Protein AF-A0A1X0QKX8-F1 (afdb_monomer_lite)

Foldseek 3Di:
DVVVVVVVVVVVVVVVVVVVVVVVVVVVVVVVVVVVVVVVVVVVVCVVCVVVCVVPPDPPVVCVFDPDDDDDDDPDDPDVPPPDDDDPPPPPDDDPDDDPPDPVDQDPPVCPLVPDDPVLNPDPLLVVLLVVCVVVQKDFLVNVCVVPVVDDSVVVVVSVVVCVSSVQWDDDRRMTGGDPD

Secondary structure (DSSP, 8-state):
-HHHHHHHHHHHHHHHHHHHHHHHHHHHHHHHHHHHHHHHHHHHHHHHHHHHHHHH---TT-TTS--------------TT-S---S---------------------GGGTTTSS-HHHHS-HHHHHHHHHHHHHSEEEHHHHHHHTTTS-HHHHHHHHHHHHHTTSEEEETTEEEE---

Structure (mmCIF, N/CA/C/O backbone):
data_AF-A0A1X0QKX8-F1
#
_entry.id   AF-A0A1X0QKX8-F1
#
loop_
_atom_site.group_PDB
_atom_site.id
_atom_site.type_symbol
_atom_site.label_atom_id
_atom_site.label_alt_id
_atom_site.label_comp_id
_atom_site.label_asym_id
_atom_site.label_entity_id
_atom_site.label_seq_id
_atom_site.pdbx_PDB_ins_code
_atom_site.Cartn_x
_atom_site.Cartn_y
_atom_site.Cartn_z
_atom_site.occupancy
_atom_site.B_iso_or_equiv
_atom_site.auth_seq_id
_atom_site.auth_comp_id
_atom_site.auth_asym_id
_atom_site.auth_atom_id
_atom_site.pdbx_PDB_model_num
ATOM 1 N N . MET A 1 1 ? 35.006 11.650 -62.316 1.00 59.34 1 MET A N 1
ATOM 2 C CA . MET A 1 1 ? 34.490 12.540 -61.254 1.00 59.34 1 MET A CA 1
ATOM 3 C C . MET A 1 1 ? 33.555 11.819 -60.286 1.00 59.34 1 MET A C 1
ATOM 5 O O . MET A 1 1 ? 33.749 12.023 -59.103 1.00 59.34 1 MET A O 1
ATOM 9 N N . GLY A 1 2 ? 32.655 10.926 -60.727 1.00 69.75 2 GLY A N 1
ATOM 10 C CA . GLY A 1 2 ? 31.668 10.281 -59.833 1.00 69.75 2 GLY A CA 1
ATOM 11 C C . GLY A 1 2 ? 32.210 9.475 -58.640 1.00 69.75 2 GLY A C 1
ATOM 12 O O . GLY A 1 2 ? 31.607 9.498 -57.581 1.00 69.75 2 GLY A O 1
ATOM 13 N N . PHE A 1 3 ? 33.393 8.854 -58.742 1.00 77.00 3 PHE A N 1
ATOM 14 C CA . PHE A 1 3 ? 33.954 8.069 -57.628 1.00 77.00 3 PHE A CA 1
ATOM 15 C C . PHE A 1 3 ? 34.193 8.897 -56.353 1.00 77.00 3 PHE A C 1
ATOM 17 O O . PHE A 1 3 ? 34.054 8.375 -55.254 1.00 77.00 3 PHE A O 1
ATOM 24 N N . LEU A 1 4 ? 34.546 10.184 -56.497 1.00 76.44 4 LEU A N 1
ATOM 25 C CA . LEU A 1 4 ? 34.789 11.058 -55.346 1.00 76.44 4 LEU A CA 1
ATOM 26 C C . LEU A 1 4 ? 33.474 11.426 -54.635 1.00 76.44 4 LEU A C 1
ATOM 28 O O . LEU A 1 4 ? 33.409 11.365 -53.409 1.00 76.44 4 LEU A O 1
ATOM 32 N N . GLU A 1 5 ? 32.425 11.734 -55.404 1.00 82.44 5 GLU A N 1
ATOM 33 C CA . GLU A 1 5 ? 31.073 11.991 -54.881 1.00 82.44 5 GLU A CA 1
ATOM 34 C C . GLU A 1 5 ? 30.500 10.757 -54.175 1.00 82.44 5 GLU A C 1
ATOM 36 O O . GLU A 1 5 ? 29.951 10.878 -53.080 1.00 82.44 5 GLU A O 1
ATOM 41 N N . ASP A 1 6 ? 30.693 9.563 -54.741 1.00 87.00 6 ASP A N 1
ATOM 42 C CA . ASP A 1 6 ? 30.227 8.310 -54.136 1.00 87.00 6 ASP A CA 1
ATOM 43 C C . ASP A 1 6 ? 30.929 8.028 -52.793 1.00 87.00 6 ASP A C 1
ATOM 45 O O . ASP A 1 6 ? 30.297 7.585 -51.824 1.00 87.00 6 ASP A O 1
ATOM 49 N N . THR A 1 7 ? 32.232 8.325 -52.690 1.00 88.31 7 THR A N 1
ATOM 50 C CA . THR A 1 7 ? 32.964 8.210 -51.418 1.00 88.31 7 THR A CA 1
ATOM 51 C C . THR A 1 7 ? 32.515 9.238 -50.384 1.00 88.31 7 THR A C 1
ATOM 53 O O . THR A 1 7 ? 32.353 8.886 -49.216 1.00 88.31 7 THR A O 1
ATOM 56 N N . GLU A 1 8 ? 32.260 10.483 -50.785 1.00 88.75 8 GLU A N 1
ATOM 57 C CA . GLU A 1 8 ? 31.793 11.536 -49.875 1.00 88.75 8 GLU A CA 1
ATOM 58 C C . GLU A 1 8 ? 30.367 11.256 -49.372 1.00 88.75 8 GLU A C 1
ATOM 60 O O . GLU A 1 8 ? 30.079 11.398 -48.180 1.00 88.75 8 GLU A O 1
ATOM 65 N N . ALA A 1 9 ? 29.487 10.749 -50.241 1.00 90.56 9 ALA A N 1
ATOM 66 C CA . ALA A 1 9 ? 28.158 10.277 -49.858 1.00 90.56 9 ALA A CA 1
ATOM 67 C C . ALA A 1 9 ? 28.228 9.109 -48.858 1.00 90.56 9 ALA A C 1
ATOM 69 O O . ALA A 1 9 ? 27.467 9.077 -47.886 1.00 90.56 9 ALA A O 1
ATOM 70 N N . SER A 1 10 ? 29.171 8.184 -49.057 1.00 88.94 10 SER A N 1
ATOM 71 C CA . SER A 1 10 ? 29.394 7.050 -48.151 1.00 88.94 10 SER A CA 1
ATOM 72 C C . SER A 1 10 ? 29.886 7.500 -46.771 1.00 88.94 10 SER A C 1
ATOM 74 O O . SER A 1 10 ? 29.389 7.013 -45.754 1.00 88.94 10 SER A O 1
ATOM 76 N N . ILE A 1 11 ? 30.810 8.465 -46.716 1.00 92.50 11 ILE A N 1
ATOM 77 C CA . ILE A 1 11 ? 31.314 9.043 -45.459 1.00 92.50 11 ILE A CA 1
ATOM 78 C C . ILE A 1 11 ? 30.185 9.756 -44.703 1.00 92.50 11 ILE A C 1
ATOM 80 O O . ILE A 1 11 ? 29.969 9.480 -43.523 1.00 92.50 11 ILE A O 1
ATOM 84 N N . ASN A 1 12 ? 29.400 10.589 -45.391 1.00 93.31 12 ASN A N 1
ATOM 85 C CA . ASN A 1 12 ? 28.252 11.278 -44.795 1.00 93.31 12 ASN A CA 1
ATOM 86 C C . ASN A 1 12 ? 27.195 10.301 -44.253 1.00 93.31 12 ASN A C 1
ATOM 88 O O . ASN A 1 12 ? 26.531 10.573 -43.249 1.00 93.31 12 ASN A O 1
ATOM 92 N N . TYR A 1 13 ? 27.004 9.157 -44.915 1.00 95.38 13 TYR A N 1
ATOM 93 C CA . TYR A 1 13 ? 26.091 8.123 -44.436 1.00 95.38 13 TYR A CA 1
ATOM 94 C C . TYR A 1 13 ? 26.612 7.436 -43.166 1.00 95.38 13 TYR A C 1
ATOM 96 O O . TYR A 1 13 ? 25.843 7.242 -42.223 1.00 95.38 13 TYR A O 1
ATOM 104 N N . LEU A 1 14 ? 27.911 7.130 -43.104 1.00 92.94 14 LEU A N 1
ATOM 105 C CA . LEU A 1 14 ? 28.547 6.575 -41.904 1.00 92.94 14 LEU A CA 1
ATOM 106 C C . LEU A 1 14 ? 28.464 7.540 -40.717 1.00 92.94 14 LEU A C 1
ATOM 108 O O . LEU A 1 14 ? 28.102 7.126 -39.619 1.00 92.94 14 LEU A O 1
ATOM 112 N N . GLU A 1 15 ? 28.687 8.834 -40.942 1.00 93.00 15 GLU A N 1
ATOM 113 C CA . GLU A 1 15 ? 28.559 9.846 -39.890 1.00 93.00 15 GLU A CA 1
ATOM 114 C C . GLU A 1 15 ? 27.117 9.947 -39.361 1.00 93.00 15 GLU A C 1
ATOM 116 O O . GLU A 1 15 ? 26.882 10.052 -38.154 1.00 93.00 15 GLU A O 1
ATOM 121 N N . LYS A 1 16 ? 26.113 9.838 -40.243 1.00 94.50 16 LYS A N 1
ATOM 122 C CA . LYS A 1 16 ? 24.703 9.746 -39.824 1.00 94.50 16 LYS A CA 1
ATOM 123 C C . LYS A 1 16 ? 24.434 8.503 -38.978 1.00 94.50 16 LYS A C 1
ATOM 125 O O . LYS A 1 16 ? 23.684 8.594 -38.006 1.00 94.50 16 LYS A O 1
ATOM 130 N N . ILE A 1 17 ? 25.032 7.361 -39.321 1.00 94.50 17 ILE A N 1
ATOM 131 C CA . ILE A 1 17 ? 24.919 6.138 -38.516 1.00 94.50 17 ILE A CA 1
ATOM 132 C C . ILE A 1 17 ? 25.521 6.359 -37.125 1.00 94.50 17 ILE A C 1
ATOM 134 O O . ILE A 1 17 ? 24.849 6.070 -36.135 1.00 94.50 17 ILE A O 1
ATOM 138 N N . ASP A 1 18 ? 26.725 6.918 -37.029 1.00 93.88 18 ASP A N 1
ATOM 139 C CA . ASP A 1 18 ? 27.397 7.156 -35.744 1.00 93.88 18 ASP A CA 1
ATOM 140 C C . ASP A 1 18 ? 26.621 8.129 -34.846 1.00 93.88 18 ASP A C 1
ATOM 142 O O . ASP A 1 18 ? 26.480 7.908 -33.634 1.00 93.88 18 ASP A O 1
ATOM 146 N N . ASN A 1 19 ? 26.041 9.172 -35.441 1.00 94.56 19 ASN A N 1
ATOM 147 C CA . ASN A 1 19 ? 25.167 10.104 -34.734 1.00 94.56 19 ASN A CA 1
ATOM 148 C C . ASN A 1 19 ? 23.903 9.405 -34.210 1.00 94.56 19 ASN A C 1
ATOM 150 O O . ASN A 1 19 ? 23.551 9.558 -33.037 1.00 94.56 19 ASN A O 1
ATOM 154 N N . ASN A 1 20 ? 23.260 8.575 -35.034 1.00 96.19 20 ASN A N 1
ATOM 155 C CA . ASN A 1 20 ? 22.081 7.810 -34.624 1.00 96.19 20 ASN A CA 1
ATOM 156 C C . ASN A 1 20 ? 22.406 6.801 -33.514 1.00 96.19 20 ASN A C 1
ATOM 158 O O . ASN A 1 20 ? 21.656 6.685 -32.545 1.00 96.19 20 ASN A O 1
ATOM 162 N N . LEU A 1 21 ? 23.542 6.106 -33.603 1.00 95.88 21 LEU A N 1
ATOM 163 C CA . LEU A 1 21 ? 23.997 5.189 -32.556 1.00 95.88 21 LEU A CA 1
ATOM 164 C C . LEU A 1 21 ? 24.282 5.927 -31.244 1.00 95.88 21 LEU A C 1
ATOM 166 O O . LEU A 1 21 ? 23.967 5.419 -30.164 1.00 95.88 21 LEU A O 1
ATOM 170 N N . SER A 1 22 ? 24.825 7.142 -31.322 1.00 94.50 22 SER A N 1
ATOM 171 C CA . SER A 1 22 ? 25.048 7.994 -30.151 1.00 94.50 22 SER A CA 1
ATOM 172 C C . SER A 1 22 ? 23.736 8.442 -29.503 1.00 94.50 22 SER A C 1
ATOM 174 O O . SER A 1 22 ? 23.621 8.403 -28.274 1.00 94.50 22 SER A O 1
ATOM 176 N N . LEU A 1 23 ? 22.726 8.797 -30.305 1.00 96.06 23 LEU A N 1
ATOM 177 C CA . LEU A 1 23 ? 21.378 9.109 -29.818 1.00 96.06 23 LEU A CA 1
ATOM 178 C C . LEU A 1 23 ? 20.744 7.899 -29.125 1.00 96.06 23 LEU A C 1
ATOM 180 O O . LEU A 1 23 ? 20.366 8.004 -27.958 1.00 96.06 23 LEU A O 1
ATOM 184 N N . ILE A 1 24 ? 20.744 6.732 -29.778 1.00 94.56 24 ILE A N 1
ATOM 185 C CA . ILE A 1 24 ? 20.222 5.480 -29.205 1.00 94.56 24 ILE A CA 1
ATOM 186 C C . ILE A 1 24 ? 20.921 5.162 -27.877 1.00 94.56 24 ILE A C 1
ATOM 188 O O . ILE A 1 24 ? 20.279 4.831 -26.880 1.00 94.56 24 ILE A O 1
ATOM 192 N N . LYS A 1 25 ? 22.249 5.293 -27.820 1.00 95.56 25 LYS A N 1
ATOM 193 C CA . LYS A 1 25 ? 23.024 5.052 -26.596 1.00 95.56 25 LYS A CA 1
ATOM 194 C C . LYS A 1 25 ? 22.605 5.984 -25.456 1.00 95.56 25 LYS A C 1
ATOM 196 O O . LYS A 1 25 ? 22.531 5.543 -24.303 1.00 95.56 25 LYS A O 1
ATOM 201 N N . ASN A 1 26 ? 22.344 7.254 -25.756 1.00 93.88 26 ASN A N 1
ATOM 202 C CA . ASN A 1 26 ? 21.891 8.230 -24.769 1.00 93.88 26 ASN A CA 1
ATOM 203 C C . ASN A 1 26 ? 20.472 7.919 -24.279 1.00 93.88 26 ASN A C 1
ATOM 205 O O . ASN A 1 26 ? 20.250 7.901 -23.065 1.00 93.88 26 ASN A O 1
ATOM 209 N N . GLU A 1 27 ? 19.553 7.574 -25.181 1.00 95.56 27 GLU A N 1
ATOM 210 C CA . GLU A 1 27 ? 18.190 7.160 -24.824 1.00 95.56 27 GLU A CA 1
ATOM 211 C C . GLU A 1 27 ? 18.192 5.909 -23.936 1.00 95.56 27 GLU A C 1
ATOM 213 O O . GLU A 1 27 ? 17.550 5.882 -22.884 1.00 95.56 27 GLU A O 1
ATOM 218 N N . LEU A 1 28 ? 18.991 4.893 -24.276 1.00 93.38 28 LEU A N 1
ATOM 219 C CA . LEU A 1 28 ? 19.135 3.687 -23.453 1.00 93.38 28 LEU A CA 1
ATOM 220 C C . LEU A 1 28 ? 19.686 4.002 -22.056 1.00 93.38 28 LEU A C 1
ATOM 222 O O . LEU A 1 28 ? 19.275 3.390 -21.063 1.00 93.38 28 LEU A O 1
ATOM 226 N N . LYS A 1 29 ? 20.604 4.969 -21.951 1.00 94.69 29 LYS A N 1
ATOM 227 C CA . LYS A 1 29 ? 21.125 5.431 -20.659 1.00 94.69 29 LYS A CA 1
ATOM 228 C C . LYS A 1 29 ? 20.024 6.091 -19.827 1.00 94.69 29 LYS A C 1
ATOM 230 O O . LYS A 1 29 ? 19.951 5.824 -18.627 1.00 94.69 29 LYS A O 1
ATOM 235 N N . GLU A 1 30 ? 19.163 6.894 -20.445 1.00 95.12 30 GLU A N 1
ATOM 236 C CA . GLU A 1 30 ? 18.024 7.532 -19.779 1.00 95.12 30 GLU A CA 1
ATOM 237 C C . GLU A 1 30 ? 16.956 6.514 -19.349 1.00 95.12 30 GLU A C 1
ATOM 239 O O . GLU A 1 30 ? 16.470 6.547 -18.217 1.00 95.12 30 GLU A O 1
ATOM 244 N N . ILE A 1 31 ? 16.632 5.538 -20.198 1.00 94.94 31 ILE A N 1
ATOM 245 C CA . ILE A 1 31 ? 15.719 4.443 -19.838 1.00 94.94 31 ILE A CA 1
ATOM 246 C C . ILE A 1 31 ? 16.272 3.676 -18.631 1.00 94.94 31 ILE A C 1
ATOM 248 O O . ILE A 1 31 ? 15.555 3.413 -17.663 1.00 94.94 31 ILE A O 1
ATOM 252 N N . LYS A 1 32 ? 17.575 3.374 -18.629 1.00 95.38 32 LYS A N 1
ATOM 253 C CA . LYS A 1 32 ? 18.233 2.679 -17.517 1.00 95.38 32 LYS A CA 1
ATOM 254 C C . LYS A 1 32 ? 18.151 3.463 -16.205 1.00 95.38 32 LYS A C 1
ATOM 256 O O . LYS A 1 32 ? 17.965 2.850 -15.150 1.00 95.38 32 LYS A O 1
ATOM 261 N N . THR A 1 33 ? 18.296 4.789 -16.228 1.00 93.31 33 THR A N 1
ATOM 262 C CA . THR A 1 33 ? 18.154 5.609 -15.011 1.00 93.31 33 THR A CA 1
ATOM 263 C C . THR A 1 33 ? 16.701 5.673 -14.545 1.00 93.31 33 THR A C 1
ATOM 265 O O . THR A 1 33 ? 16.460 5.517 -13.345 1.00 93.31 33 THR A O 1
ATOM 268 N N . LYS A 1 34 ? 15.735 5.793 -15.467 1.00 96.00 34 LYS A N 1
ATOM 269 C CA . LYS A 1 34 ? 14.296 5.737 -15.154 1.00 96.00 34 LYS A CA 1
ATOM 270 C C . LYS A 1 34 ? 13.911 4.415 -14.489 1.00 96.00 34 LYS A C 1
ATOM 272 O O . LYS A 1 34 ? 13.304 4.443 -13.424 1.00 96.00 34 LYS A O 1
ATOM 277 N N . ILE A 1 35 ? 14.344 3.274 -15.033 1.00 94.62 35 ILE A N 1
ATOM 278 C CA . ILE A 1 35 ? 14.090 1.945 -14.444 1.00 94.62 35 ILE A CA 1
ATOM 279 C C . ILE A 1 35 ? 14.668 1.842 -13.026 1.00 94.62 35 ILE A C 1
ATOM 281 O O . ILE A 1 35 ? 14.010 1.324 -12.124 1.00 94.62 35 ILE A O 1
ATOM 285 N N . LYS A 1 36 ? 15.889 2.347 -12.799 1.00 93.75 36 LYS A N 1
ATOM 286 C CA . LYS A 1 36 ? 16.495 2.354 -11.456 1.00 93.75 36 LYS A CA 1
ATOM 287 C C . LYS A 1 36 ? 15.681 3.178 -10.460 1.00 93.75 36 LYS A C 1
ATOM 289 O O . LYS A 1 36 ? 15.499 2.732 -9.330 1.00 93.75 36 LYS A O 1
ATOM 294 N N . LYS A 1 37 ? 15.197 4.352 -10.876 1.00 94.94 37 LYS A N 1
ATOM 295 C CA . LYS A 1 37 ? 14.338 5.198 -10.041 1.00 94.94 37 LYS A CA 1
ATOM 296 C C . LYS A 1 37 ? 13.033 4.473 -9.700 1.00 94.94 37 LYS A C 1
ATOM 298 O O . LYS A 1 37 ? 12.718 4.333 -8.528 1.00 94.94 37 LYS A O 1
ATOM 303 N N . LEU A 1 38 ? 12.371 3.905 -10.708 1.00 94.31 38 LEU A N 1
ATOM 304 C CA . LEU A 1 38 ? 11.129 3.143 -10.553 1.00 94.31 38 LEU A CA 1
ATOM 305 C C . LEU A 1 38 ? 11.276 1.975 -9.570 1.00 94.31 38 LEU A C 1
ATOM 307 O O . LEU A 1 38 ? 10.430 1.792 -8.705 1.00 94.31 38 LEU A O 1
ATOM 311 N N . ARG A 1 39 ? 12.380 1.219 -9.643 1.00 91.88 39 ARG A N 1
ATOM 312 C CA . ARG A 1 39 ? 12.662 0.147 -8.671 1.00 91.88 39 ARG A CA 1
ATOM 313 C C . ARG A 1 39 ? 12.795 0.668 -7.243 1.00 91.88 39 ARG A C 1
ATOM 315 O O . ARG A 1 39 ? 12.310 0.019 -6.324 1.00 91.88 39 ARG A O 1
ATOM 322 N N . LYS A 1 40 ? 13.459 1.811 -7.054 1.00 93.56 40 LYS A N 1
ATOM 323 C CA . LYS A 1 40 ? 13.600 2.428 -5.730 1.00 93.56 40 LYS A CA 1
ATOM 324 C C . LYS A 1 40 ? 12.238 2.865 -5.193 1.00 93.56 40 LYS A C 1
ATOM 326 O O . LYS A 1 40 ? 11.909 2.533 -4.061 1.00 93.56 40 LYS A O 1
ATOM 331 N N . ASP A 1 41 ? 11.449 3.542 -6.021 1.00 93.25 41 ASP A N 1
ATOM 332 C CA . ASP A 1 41 ? 10.108 4.002 -5.655 1.00 93.25 41 ASP A CA 1
ATOM 333 C C . ASP A 1 41 ? 9.201 2.807 -5.308 1.00 93.25 41 ASP A C 1
ATOM 335 O O . ASP A 1 41 ? 8.510 2.823 -4.295 1.00 93.25 41 ASP A O 1
ATOM 339 N N . MET A 1 42 ? 9.277 1.719 -6.080 1.00 90.94 42 MET A N 1
ATOM 340 C CA . MET A 1 42 ? 8.512 0.495 -5.827 1.00 90.94 42 MET A CA 1
ATOM 341 C C . MET A 1 42 ? 8.962 -0.241 -4.559 1.00 90.94 42 MET A C 1
ATOM 343 O O . MET A 1 42 ? 8.119 -0.801 -3.865 1.00 90.94 42 MET A O 1
ATOM 347 N N . SER A 1 43 ? 10.256 -0.203 -4.217 1.00 91.56 43 SER A N 1
ATOM 348 C CA . SER A 1 43 ? 10.747 -0.700 -2.922 1.00 91.56 43 SER A CA 1
ATOM 349 C C . SER A 1 43 ? 10.137 0.094 -1.773 1.00 91.56 43 SER A C 1
ATOM 351 O O . SER A 1 43 ? 9.579 -0.498 -0.864 1.00 91.56 43 SER A O 1
ATOM 353 N N . ILE A 1 44 ? 10.157 1.428 -1.859 1.00 92.50 44 ILE A N 1
ATOM 354 C CA . ILE A 1 44 ? 9.585 2.304 -0.826 1.00 92.50 44 ILE A CA 1
ATOM 355 C C . ILE A 1 44 ? 8.084 2.048 -0.665 1.00 92.50 44 ILE A C 1
ATOM 357 O O . ILE A 1 44 ? 7.590 1.955 0.455 1.00 92.50 44 ILE A O 1
ATOM 361 N N . ILE A 1 45 ? 7.349 1.917 -1.775 1.00 90.62 45 ILE A N 1
ATOM 362 C CA . ILE A 1 45 ? 5.918 1.593 -1.736 1.00 90.62 45 ILE A CA 1
ATOM 363 C C . ILE A 1 45 ? 5.706 0.236 -1.072 1.00 90.62 45 ILE A C 1
ATOM 365 O O . ILE A 1 45 ? 4.861 0.140 -0.187 1.00 90.62 45 ILE A O 1
ATOM 369 N N . LYS A 1 46 ? 6.477 -0.788 -1.459 1.00 90.06 46 LYS A N 1
ATOM 370 C CA . LYS A 1 46 ? 6.388 -2.123 -0.865 1.00 90.06 46 LYS A CA 1
ATOM 371 C C . LYS A 1 46 ? 6.611 -2.061 0.645 1.00 90.06 46 LYS A C 1
ATOM 373 O O . LYS A 1 46 ? 5.745 -2.518 1.384 1.00 90.06 46 LYS A O 1
ATOM 378 N N . ASP A 1 47 ? 7.693 -1.425 1.080 1.00 87.12 47 ASP A N 1
ATOM 379 C CA . ASP A 1 47 ? 8.063 -1.309 2.492 1.00 87.12 47 ASP A CA 1
ATOM 380 C C . ASP A 1 47 ? 6.982 -0.558 3.289 1.00 87.12 47 ASP A C 1
ATOM 382 O O . ASP A 1 47 ? 6.508 -1.047 4.313 1.00 87.12 47 ASP A O 1
ATOM 386 N N . ASN A 1 48 ? 6.489 0.572 2.769 1.00 89.25 48 ASN A N 1
ATOM 387 C CA . ASN A 1 48 ? 5.414 1.344 3.405 1.00 89.25 48 ASN A CA 1
ATOM 388 C C . ASN A 1 48 ? 4.072 0.597 3.423 1.00 89.25 48 ASN A C 1
ATOM 390 O O . ASN A 1 48 ? 3.263 0.769 4.335 1.00 89.25 48 ASN A O 1
ATOM 394 N N . SER A 1 49 ? 3.810 -0.216 2.399 1.00 85.00 49 SER A N 1
ATOM 395 C CA . SER A 1 49 ? 2.585 -1.008 2.286 1.00 85.00 49 SER A CA 1
ATOM 396 C C . SER A 1 49 ? 2.625 -2.298 3.101 1.00 85.00 49 SER A C 1
ATOM 398 O O . SER A 1 49 ? 1.576 -2.905 3.302 1.00 85.00 49 SER A O 1
ATOM 400 N N . GLN A 1 50 ? 3.793 -2.705 3.612 1.00 84.31 50 GLN A N 1
ATOM 401 C CA . GLN A 1 50 ? 3.965 -3.987 4.291 1.00 84.31 50 GLN A CA 1
ATOM 402 C C . GLN A 1 50 ? 3.044 -4.122 5.508 1.00 84.31 50 GLN A C 1
ATOM 404 O O . GLN A 1 50 ? 2.459 -5.177 5.718 1.00 84.31 50 GLN A O 1
ATOM 409 N N . HIS A 1 51 ? 2.839 -3.048 6.272 1.00 75.88 51 HIS A N 1
ATOM 410 C CA . HIS A 1 51 ? 1.925 -3.062 7.419 1.00 75.88 51 HIS A CA 1
ATOM 411 C C . HIS A 1 51 ? 0.467 -3.291 7.009 1.00 75.88 51 HIS A C 1
ATOM 413 O O . HIS A 1 51 ? -0.259 -4.005 7.693 1.00 75.88 51 HIS A O 1
ATOM 419 N N . TRP A 1 52 ? 0.046 -2.731 5.872 1.00 80.00 52 TRP A N 1
ATOM 420 C CA . TRP A 1 52 ? -1.295 -2.946 5.328 1.00 80.00 52 TRP A CA 1
ATOM 421 C C . TRP A 1 52 ? -1.446 -4.343 4.745 1.00 80.00 52 TRP A C 1
ATOM 423 O O . TRP A 1 52 ? -2.464 -4.988 4.971 1.00 80.00 52 TRP A O 1
ATOM 433 N N . ILE A 1 53 ? -0.424 -4.832 4.044 1.00 78.88 53 ILE A N 1
ATOM 434 C CA . ILE A 1 53 ? -0.379 -6.208 3.552 1.00 78.88 53 ILE A CA 1
ATOM 435 C C . ILE A 1 53 ? -0.509 -7.171 4.733 1.00 78.88 53 ILE A C 1
ATOM 437 O O . ILE A 1 53 ? -1.369 -8.034 4.693 1.00 78.88 53 ILE A O 1
ATOM 441 N N . ASN A 1 54 ? 0.238 -6.968 5.818 1.00 76.25 54 ASN A N 1
ATOM 442 C CA . ASN A 1 54 ? 0.134 -7.795 7.023 1.00 76.25 54 ASN A CA 1
ATOM 443 C C . ASN A 1 54 ? -1.235 -7.659 7.717 1.00 76.25 54 ASN A C 1
ATOM 445 O O . ASN A 1 54 ? -1.727 -8.621 8.291 1.00 76.25 54 ASN A O 1
ATOM 449 N N . PHE A 1 55 ? -1.862 -6.478 7.666 1.00 78.19 55 PHE A N 1
ATOM 450 C CA . PHE A 1 55 ? -3.192 -6.244 8.238 1.00 78.19 55 PHE A CA 1
ATOM 451 C C . PHE A 1 55 ? -4.311 -6.946 7.452 1.00 78.19 55 PHE A C 1
ATOM 453 O O . PHE A 1 55 ? -5.271 -7.435 8.044 1.00 78.19 55 PHE A O 1
ATOM 460 N N . PHE A 1 56 ? -4.204 -6.981 6.120 1.00 78.06 56 PHE A N 1
ATOM 461 C CA . PHE A 1 56 ? -5.205 -7.580 5.231 1.00 78.06 56 PHE A CA 1
ATOM 462 C C . PHE A 1 56 ? -4.869 -9.006 4.784 1.00 78.06 56 PHE A C 1
ATOM 464 O O . PHE A 1 56 ? -5.717 -9.648 4.163 1.00 78.06 56 PHE A O 1
ATOM 471 N N . GLN A 1 57 ? -3.670 -9.514 5.086 1.00 65.69 57 GLN A N 1
ATOM 472 C CA . GLN A 1 57 ? -3.324 -10.924 4.939 1.00 65.69 57 GLN A CA 1
ATOM 473 C C . GLN A 1 57 ? -4.141 -11.726 5.947 1.00 65.69 57 GLN A C 1
ATOM 475 O O . GLN A 1 57 ? -3.750 -11.979 7.082 1.00 65.69 57 GLN A O 1
ATOM 480 N N . TYR A 1 58 ? -5.337 -12.082 5.500 1.00 53.56 58 TYR A N 1
ATOM 481 C CA . TYR A 1 58 ? -6.189 -13.065 6.124 1.00 53.56 58 TYR A CA 1
ATOM 482 C C . TYR A 1 58 ? -5.501 -14.421 5.969 1.00 53.56 58 TYR A C 1
ATOM 484 O O . TYR A 1 58 ? -5.396 -14.942 4.858 1.00 53.56 58 TYR A O 1
ATOM 492 N N . ASN A 1 59 ? -4.999 -14.985 7.064 1.00 59.53 59 ASN A N 1
ATOM 493 C CA . ASN A 1 59 ? -4.606 -16.384 7.068 1.00 59.53 59 ASN A CA 1
ATOM 494 C C . ASN A 1 59 ? -5.892 -17.207 6.956 1.00 59.53 59 ASN A C 1
ATOM 496 O O . ASN A 1 59 ? -6.616 -17.357 7.936 1.00 59.53 59 ASN A O 1
ATOM 500 N N . GLU A 1 60 ? -6.178 -17.770 5.779 1.00 52.31 60 GLU A N 1
ATOM 501 C CA . GLU A 1 60 ? -7.241 -18.782 5.630 1.00 52.31 60 GLU A CA 1
ATOM 502 C C . GLU A 1 60 ? -7.027 -19.983 6.566 1.00 52.31 60 GLU A C 1
ATOM 504 O O . GLU A 1 60 ? -7.975 -20.685 6.890 1.00 52.31 60 GLU A O 1
ATOM 509 N N . ASN A 1 61 ? -5.805 -20.174 7.073 1.00 49.38 61 ASN A N 1
ATOM 510 C CA . ASN A 1 61 ? -5.478 -21.223 8.034 1.00 49.38 61 ASN A CA 1
ATOM 511 C C . ASN A 1 61 ? -5.827 -20.881 9.496 1.00 49.38 61 ASN A C 1
ATOM 513 O O . ASN A 1 61 ? -5.753 -21.773 10.339 1.00 49.38 61 ASN A O 1
ATOM 517 N N . ASP A 1 62 ? -6.261 -19.653 9.815 1.00 49.94 62 ASP A N 1
ATOM 518 C CA . ASP A 1 62 ? -6.864 -19.325 11.120 1.00 49.94 62 ASP A CA 1
ATOM 519 C C . ASP A 1 62 ? -8.359 -19.719 11.150 1.00 49.94 62 ASP A C 1
ATOM 521 O O . ASP A 1 62 ? -9.233 -18.981 11.610 1.00 49.94 62 ASP A O 1
ATOM 525 N N . GLU A 1 63 ? -8.672 -20.938 10.698 1.00 45.56 63 GLU A N 1
ATOM 526 C CA . GLU A 1 63 ? -10.000 -21.561 10.828 1.00 45.56 63 GLU A CA 1
ATOM 527 C C . GLU A 1 63 ? -10.397 -21.861 12.292 1.00 45.56 63 GLU A C 1
ATOM 529 O O . GLU A 1 63 ? -11.473 -22.403 12.556 1.00 45.56 63 GLU A O 1
ATOM 534 N N . SER A 1 64 ? -9.581 -21.487 13.282 1.00 48.78 64 SER A N 1
ATOM 535 C CA . SER A 1 64 ? -9.843 -21.821 14.687 1.00 48.78 64 SER A CA 1
ATOM 536 C C . SER A 1 64 ? -10.876 -20.932 15.396 1.00 48.78 64 SER A C 1
ATOM 538 O O . SER A 1 64 ? -11.237 -21.241 16.530 1.00 48.78 64 SER A O 1
ATOM 540 N N . LEU A 1 65 ? -11.406 -19.876 14.759 1.00 49.62 65 LEU A N 1
ATOM 541 C CA . LEU A 1 65 ? -12.394 -18.994 15.408 1.00 49.62 65 LEU A CA 1
ATOM 542 C C . LEU A 1 65 ? -13.755 -18.866 14.708 1.00 49.62 65 LEU A C 1
ATOM 544 O O . LEU A 1 65 ? -14.693 -18.400 15.346 1.00 49.62 65 LEU A O 1
ATOM 548 N N . PHE A 1 66 ? -13.916 -19.298 13.451 1.00 47.19 66 PHE A N 1
ATOM 549 C CA . PHE A 1 66 ? -15.187 -19.133 12.721 1.00 47.19 66 PHE A CA 1
ATOM 550 C C . PHE A 1 66 ? -15.476 -20.258 11.718 1.00 47.19 66 PHE A C 1
ATOM 552 O O . PHE A 1 66 ? -15.805 -20.000 10.561 1.00 47.19 66 PHE A O 1
ATOM 559 N N . SER A 1 67 ? -15.400 -21.516 12.140 1.00 42.28 67 SER A N 1
ATOM 560 C CA . SER A 1 67 ? -15.936 -22.634 11.359 1.00 42.28 67 SER A CA 1
ATOM 561 C C . SER A 1 67 ? -17.404 -22.884 11.715 1.00 42.28 67 SER A C 1
ATOM 563 O O . SER A 1 67 ? -17.731 -23.816 12.439 1.00 42.28 67 SER A O 1
ATOM 565 N N . LEU A 1 68 ? -18.316 -22.058 11.189 1.00 46.72 68 LEU A N 1
ATOM 566 C CA . LEU A 1 68 ? -19.713 -22.470 10.995 1.00 46.72 68 LEU A CA 1
ATOM 567 C C . LEU A 1 68 ? -20.427 -21.592 9.952 1.00 46.72 68 LEU A C 1
ATOM 569 O O . LEU A 1 68 ? -21.044 -20.588 10.284 1.00 46.72 68 LEU A O 1
ATOM 573 N N . ALA A 1 69 ? -20.315 -21.974 8.678 1.00 36.34 69 ALA A N 1
ATOM 574 C CA . ALA A 1 69 ? -21.399 -21.975 7.684 1.00 36.34 69 ALA A CA 1
ATOM 575 C C . ALA A 1 69 ? -20.802 -22.157 6.284 1.00 36.34 69 ALA A C 1
ATOM 577 O O . ALA A 1 69 ? -20.591 -21.214 5.525 1.00 36.34 69 ALA A O 1
ATOM 578 N N . ASN A 1 70 ? -20.563 -23.418 5.940 1.00 36.34 70 ASN A N 1
ATOM 579 C CA . ASN A 1 70 ? -20.493 -23.849 4.556 1.00 36.34 70 ASN A CA 1
ATOM 580 C C . ASN A 1 70 ? -21.830 -23.530 3.867 1.00 36.34 70 ASN A C 1
ATOM 582 O O . ASN A 1 70 ? -22.840 -24.170 4.152 1.00 36.34 70 ASN A O 1
ATOM 586 N N . THR A 1 71 ? -21.816 -22.629 2.891 1.00 35.09 71 THR A N 1
ATOM 587 C CA . THR A 1 71 ? -22.603 -22.822 1.669 1.00 35.09 71 THR A CA 1
ATOM 588 C C . THR A 1 71 ? -21.655 -22.682 0.494 1.00 35.09 71 THR A C 1
ATOM 590 O O . THR A 1 71 ? -21.302 -21.574 0.094 1.00 35.09 71 THR A O 1
ATOM 593 N N . LYS A 1 72 ? -21.222 -23.844 -0.008 1.00 40.28 72 LYS A N 1
ATOM 594 C CA . LYS A 1 72 ? -20.542 -24.027 -1.287 1.00 40.28 72 LYS A CA 1
ATOM 595 C C . LYS A 1 72 ? -21.162 -23.124 -2.353 1.00 40.28 72 LYS A C 1
ATOM 597 O O . LYS A 1 72 ? -22.338 -23.275 -2.676 1.00 40.28 72 LYS A O 1
ATOM 602 N N . SER A 1 73 ? -20.340 -22.275 -2.947 1.00 32.94 73 SER A N 1
ATOM 603 C CA . SER A 1 73 ? -20.540 -21.818 -4.315 1.00 32.94 73 SER A CA 1
ATOM 604 C C . SER A 1 73 ? -19.235 -22.114 -5.044 1.00 32.94 73 SER A C 1
ATOM 606 O O . SER A 1 73 ? -18.269 -21.363 -4.944 1.00 32.94 73 SER A O 1
ATOM 608 N N . GLU A 1 74 ? -19.168 -23.289 -5.669 1.00 33.72 74 GLU A N 1
ATOM 609 C CA . GLU A 1 74 ? -18.084 -23.650 -6.582 1.00 33.72 74 GLU A CA 1
ATOM 610 C C . GLU A 1 74 ? -18.241 -22.787 -7.839 1.00 33.72 74 GLU A C 1
ATOM 612 O O . GLU A 1 74 ? -19.124 -23.020 -8.662 1.00 33.72 74 GLU A O 1
ATOM 617 N N . VAL A 1 75 ? -17.397 -21.764 -7.974 1.00 33.72 75 VAL A N 1
ATOM 618 C CA . VAL A 1 75 ? -17.145 -21.126 -9.267 1.00 33.72 75 VAL A CA 1
ATOM 619 C C . VAL A 1 75 ? -15.976 -21.880 -9.887 1.00 33.72 75 VAL A C 1
ATOM 621 O O . VAL A 1 75 ? -14.820 -21.649 -9.545 1.00 33.72 75 VAL A O 1
ATOM 624 N N . ILE A 1 76 ? -16.300 -22.825 -10.766 1.00 34.97 76 ILE A N 1
ATOM 625 C CA . ILE A 1 76 ? -15.335 -23.458 -11.663 1.00 34.97 76 ILE A CA 1
ATOM 626 C C . ILE A 1 76 ? -14.951 -22.392 -12.692 1.00 34.97 76 ILE A C 1
ATOM 628 O O . ILE A 1 76 ? -15.771 -22.002 -13.522 1.00 34.97 76 ILE A O 1
ATOM 632 N N . ILE A 1 77 ? -13.728 -21.873 -12.597 1.00 39.53 77 ILE A N 1
ATOM 633 C CA . ILE A 1 77 ? -13.104 -21.119 -13.683 1.00 39.53 77 ILE A CA 1
ATOM 634 C C . ILE A 1 77 ? -12.229 -22.125 -14.423 1.00 39.53 77 ILE A C 1
ATOM 636 O O . ILE A 1 77 ? -11.151 -22.476 -13.948 1.00 39.53 77 ILE A O 1
ATOM 640 N N . ASP A 1 78 ? -12.723 -22.614 -15.558 1.00 34.81 78 ASP A N 1
ATOM 641 C CA . ASP A 1 78 ? -11.907 -23.347 -16.523 1.00 34.81 78 ASP A CA 1
ATOM 642 C C . ASP A 1 78 ? -10.896 -22.364 -17.132 1.00 34.81 78 ASP A C 1
ATOM 644 O O . ASP A 1 78 ? -11.231 -21.588 -18.029 1.00 34.81 78 ASP A O 1
ATOM 648 N N . ASP A 1 79 ? -9.667 -22.361 -16.614 1.00 44.66 79 ASP A N 1
ATOM 649 C CA . ASP A 1 79 ? -8.528 -21.695 -17.249 1.00 44.66 79 ASP A CA 1
ATOM 650 C C . ASP A 1 79 ? -7.780 -22.713 -18.136 1.00 44.66 79 ASP A C 1
ATOM 652 O O . ASP A 1 79 ? -7.180 -23.659 -17.615 1.00 44.66 79 ASP A O 1
ATOM 656 N N . PRO A 1 80 ? -7.802 -22.567 -19.475 1.00 45.69 80 PRO A N 1
ATOM 657 C CA . PRO A 1 80 ? -7.200 -23.523 -20.401 1.00 45.69 80 PRO A CA 1
ATOM 658 C C . PRO A 1 80 ? -5.665 -23.420 -20.514 1.00 45.69 80 PRO A C 1
ATOM 660 O O . PRO A 1 80 ? -5.094 -24.021 -21.424 1.00 45.69 80 PRO A O 1
ATOM 663 N N . PHE A 1 81 ? -4.976 -22.688 -19.627 1.00 46.53 81 PHE A N 1
ATOM 664 C CA . PHE A 1 81 ? -3.522 -22.462 -19.719 1.00 46.53 81 PHE A CA 1
ATOM 665 C C . PHE A 1 81 ? -2.697 -22.868 -18.480 1.00 46.53 81 PHE A C 1
ATOM 667 O O . PHE A 1 81 ? -1.535 -22.479 -18.368 1.00 46.53 81 PHE A O 1
ATOM 674 N N . ALA A 1 82 ? -3.236 -23.685 -17.569 1.00 48.22 82 ALA A N 1
ATOM 675 C CA . ALA A 1 82 ? -2.554 -24.046 -16.314 1.00 48.22 82 ALA A CA 1
ATOM 676 C C . ALA A 1 82 ? -1.320 -24.973 -16.447 1.00 48.22 82 ALA A C 1
ATOM 678 O O . ALA A 1 82 ? -0.589 -25.153 -15.474 1.00 48.22 82 ALA A O 1
ATOM 679 N N . ASP A 1 83 ? -1.025 -25.515 -17.630 1.00 48.00 83 ASP A N 1
ATOM 680 C CA . ASP A 1 83 ? 0.128 -26.394 -17.845 1.00 48.00 83 ASP A CA 1
ATOM 681 C C . ASP A 1 83 ? 1.270 -25.653 -18.546 1.00 48.00 83 ASP A C 1
ATOM 683 O O . ASP A 1 83 ? 1.441 -25.797 -19.754 1.00 48.00 83 ASP A O 1
ATOM 687 N N . THR A 1 84 ? 2.046 -24.838 -17.817 1.00 47.94 84 THR A N 1
ATOM 688 C CA . THR A 1 84 ? 3.487 -24.574 -18.086 1.00 47.94 84 THR A CA 1
ATOM 689 C C . THR A 1 84 ? 4.063 -23.458 -17.204 1.00 47.94 84 THR A C 1
ATOM 691 O O . THR A 1 84 ? 4.471 -22.416 -17.704 1.00 47.94 84 THR A O 1
ATOM 694 N N . LEU A 1 85 ? 4.222 -23.675 -15.893 1.00 44.28 85 LEU A N 1
ATOM 695 C CA . LEU A 1 85 ? 5.235 -22.926 -15.131 1.00 44.28 85 LEU A CA 1
ATOM 696 C C . LEU A 1 85 ? 5.946 -23.822 -14.096 1.00 44.28 85 LEU A C 1
ATOM 698 O O . LEU A 1 85 ? 5.280 -24.554 -13.367 1.00 44.28 85 LEU A O 1
ATOM 702 N N . PRO A 1 86 ? 7.294 -23.797 -14.033 1.00 41.59 86 PRO A N 1
ATOM 703 C CA . PRO A 1 86 ? 8.068 -24.658 -13.145 1.00 41.59 86 PRO A CA 1
ATOM 704 C C . PRO A 1 86 ? 8.017 -24.226 -11.668 1.00 41.59 86 PRO A C 1
ATOM 706 O O . PRO A 1 86 ? 8.013 -23.044 -11.324 1.00 41.59 86 PRO A O 1
ATOM 709 N N . ASP A 1 87 ? 8.040 -25.254 -10.819 1.00 39.41 87 ASP A N 1
ATOM 710 C CA . ASP A 1 87 ? 7.872 -25.343 -9.359 1.00 39.41 87 ASP A CA 1
ATOM 711 C C . ASP A 1 87 ? 8.996 -24.642 -8.548 1.00 39.41 87 ASP A C 1
ATOM 713 O O . ASP A 1 87 ? 9.707 -25.275 -7.771 1.00 39.41 87 ASP A O 1
ATOM 717 N N . VAL A 1 88 ? 9.213 -23.332 -8.745 1.00 40.81 88 VAL A N 1
ATOM 718 C CA . VAL A 1 88 ? 10.322 -22.574 -8.101 1.00 40.81 88 VAL A CA 1
ATOM 719 C C . VAL A 1 88 ? 9.868 -21.672 -6.938 1.00 40.81 88 VAL A C 1
ATOM 721 O O . VAL A 1 88 ? 10.693 -21.041 -6.286 1.00 40.81 88 VAL A O 1
ATOM 724 N N . PHE A 1 89 ? 8.578 -21.634 -6.592 1.00 38.06 89 PHE A N 1
ATOM 725 C CA . PHE A 1 89 ? 8.064 -20.728 -5.546 1.00 38.06 89 PHE A CA 1
ATOM 726 C C . PHE A 1 89 ? 7.465 -21.406 -4.305 1.00 38.06 89 PHE A C 1
ATOM 728 O O . PHE A 1 89 ? 6.711 -20.783 -3.562 1.00 38.06 89 PHE A O 1
ATOM 735 N N . LYS A 1 90 ? 7.864 -22.643 -3.989 1.00 35.34 90 LYS A N 1
ATOM 736 C CA . LYS A 1 90 ? 7.641 -23.220 -2.650 1.00 35.34 90 LYS A CA 1
ATOM 737 C C . LYS A 1 90 ? 8.803 -22.869 -1.726 1.00 35.34 90 LYS A C 1
ATOM 739 O O . LYS A 1 90 ? 9.618 -23.716 -1.380 1.00 35.34 90 LYS A O 1
ATOM 744 N N . SER A 1 91 ? 8.887 -21.602 -1.329 1.00 29.80 91 SER A N 1
ATOM 745 C CA . SER A 1 91 ? 9.758 -21.215 -0.219 1.00 29.80 91 SER A CA 1
ATOM 746 C C . SER A 1 91 ? 8.950 -21.306 1.072 1.00 29.80 91 SER A C 1
ATOM 748 O O . SER A 1 91 ? 8.219 -20.388 1.435 1.00 29.80 91 SER A O 1
ATOM 750 N N . THR A 1 92 ? 9.057 -22.449 1.744 1.00 34.88 92 THR A N 1
ATOM 751 C CA . THR A 1 92 ? 8.576 -22.651 3.112 1.00 34.88 92 THR A CA 1
ATOM 752 C C . THR A 1 92 ? 9.419 -21.780 4.039 1.00 34.88 92 THR A C 1
ATOM 754 O O . THR A 1 92 ? 10.538 -22.142 4.393 1.00 34.88 92 THR A O 1
ATOM 757 N N . VAL A 1 93 ? 8.912 -20.604 4.404 1.00 32.03 93 VAL A N 1
ATOM 758 C CA . VAL A 1 93 ? 9.507 -19.810 5.480 1.00 32.03 93 VAL A CA 1
ATOM 759 C C . VAL A 1 93 ? 8.869 -20.284 6.780 1.00 32.03 93 VAL A C 1
ATOM 761 O O . VAL A 1 93 ? 7.726 -19.954 7.081 1.00 32.03 93 VAL A O 1
ATOM 764 N N . GLN A 1 94 ? 9.601 -21.106 7.528 1.00 38.22 94 GLN A N 1
ATOM 765 C CA . GLN A 1 94 ? 9.328 -21.316 8.945 1.00 38.22 94 GLN A CA 1
ATOM 766 C C . GLN A 1 94 ? 9.658 -20.003 9.665 1.00 38.22 94 GLN A C 1
ATOM 768 O O . GLN A 1 94 ? 10.816 -19.593 9.686 1.00 38.22 94 GLN A O 1
ATOM 773 N N . ILE A 1 95 ? 8.645 -19.321 10.201 1.00 37.47 95 ILE A N 1
ATOM 774 C CA . ILE A 1 95 ? 8.839 -18.200 11.125 1.00 37.47 95 ILE A CA 1
ATOM 775 C C . ILE A 1 95 ? 8.319 -18.660 12.480 1.00 37.47 95 ILE A C 1
ATOM 777 O O . ILE A 1 95 ? 7.124 -18.624 12.760 1.00 37.47 95 ILE A O 1
ATOM 781 N N . GLU A 1 96 ? 9.247 -19.146 13.295 1.00 32.94 96 GLU A N 1
ATOM 782 C CA . GLU A 1 96 ? 9.080 -19.204 14.739 1.00 32.94 96 GLU A CA 1
ATOM 783 C C . GLU A 1 96 ? 9.032 -17.767 15.290 1.00 32.94 96 GLU A C 1
ATOM 785 O O . GLU A 1 96 ? 9.781 -16.897 14.845 1.00 32.94 96 GLU A O 1
ATOM 790 N N . ASN A 1 97 ? 8.174 -17.565 16.294 1.00 34.44 97 ASN A N 1
ATOM 791 C CA . ASN A 1 97 ? 8.000 -16.372 17.136 1.00 34.44 97 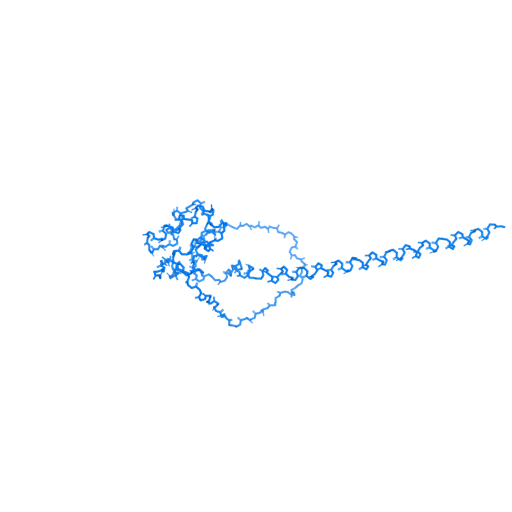ASN A CA 1
ATOM 792 C C . ASN A 1 97 ? 7.075 -15.263 16.607 1.00 34.44 97 ASN A C 1
ATOM 794 O O . ASN A 1 97 ? 7.477 -14.222 16.093 1.00 34.44 97 ASN A O 1
ATOM 798 N N . LEU A 1 98 ? 5.789 -15.497 16.872 1.00 36.25 98 LEU A N 1
ATOM 799 C CA . LEU A 1 98 ? 4.705 -14.526 16.920 1.00 36.25 98 LEU A CA 1
ATOM 800 C C . LEU A 1 98 ? 4.858 -13.646 18.181 1.00 36.25 98 LEU A C 1
ATOM 802 O O . LEU A 1 98 ? 4.278 -13.942 19.225 1.00 36.25 98 LEU A O 1
ATOM 806 N N . GLU A 1 99 ? 5.643 -12.571 18.119 1.00 32.09 99 GLU A N 1
ATOM 807 C CA . GLU A 1 99 ? 5.553 -11.514 19.133 1.00 32.09 99 GLU A CA 1
ATOM 808 C C . GLU A 1 99 ? 4.346 -10.622 18.819 1.00 32.09 99 GLU A C 1
ATOM 810 O O . GLU A 1 99 ? 4.325 -9.835 17.872 1.00 32.09 99 GLU A O 1
ATOM 815 N N . THR A 1 100 ? 3.297 -10.775 19.626 1.00 33.72 100 THR A N 1
ATOM 816 C CA . THR A 1 100 ? 2.159 -9.860 19.715 1.00 33.72 100 THR A CA 1
ATOM 817 C C . THR A 1 100 ? 2.649 -8.436 19.976 1.00 33.72 100 THR A C 1
ATOM 819 O O . THR A 1 100 ? 3.048 -8.113 21.096 1.00 33.72 100 THR A O 1
ATOM 822 N N . PHE A 1 101 ? 2.570 -7.558 18.975 1.00 37.72 101 PHE A N 1
ATOM 823 C CA . PHE A 1 101 ? 2.732 -6.121 19.185 1.00 37.72 101 PHE A CA 1
ATOM 824 C C . PHE A 1 101 ? 1.505 -5.578 19.920 1.00 37.72 101 PHE A C 1
ATOM 826 O O . PHE A 1 101 ? 0.493 -5.206 19.324 1.00 37.72 101 PHE A O 1
ATOM 833 N N . VAL A 1 102 ? 1.601 -5.548 21.247 1.00 34.47 102 VAL A N 1
ATOM 834 C CA . VAL A 1 102 ? 0.719 -4.754 22.097 1.00 34.47 102 VAL A CA 1
ATOM 835 C C . VAL A 1 102 ? 1.178 -3.304 21.976 1.00 34.47 102 VAL A C 1
ATOM 837 O O . VAL A 1 102 ? 2.126 -2.891 22.636 1.00 34.47 102 VAL A O 1
ATOM 840 N N . ASP A 1 103 ? 0.511 -2.521 21.129 1.00 39.50 103 ASP A N 1
ATOM 841 C CA . ASP A 1 103 ? 0.555 -1.065 21.265 1.00 39.50 103 ASP A CA 1
ATOM 842 C C . ASP A 1 103 ? -0.114 -0.718 22.609 1.00 39.50 103 ASP A C 1
ATOM 844 O O . ASP A 1 103 ? -1.295 -1.004 22.862 1.00 39.50 103 ASP A O 1
ATOM 848 N N . ASP A 1 104 ? 0.691 -0.214 23.541 1.00 40.72 104 ASP A N 1
ATOM 849 C CA . ASP A 1 104 ? 0.329 -0.008 24.944 1.00 40.72 104 ASP A CA 1
ATOM 850 C C . ASP A 1 104 ? -0.495 1.272 25.176 1.00 40.72 104 ASP A C 1
ATOM 852 O O . ASP A 1 104 ? -0.800 1.658 26.302 1.00 40.72 104 ASP A O 1
ATOM 856 N N . SER A 1 105 ? -0.943 1.926 24.106 1.00 47.25 105 SER A N 1
ATOM 857 C CA . SER A 1 105 ? -1.816 3.093 24.199 1.00 47.25 105 SER A CA 1
ATOM 858 C C . SER A 1 105 ? -3.287 2.683 24.386 1.00 47.25 105 SER A C 1
ATOM 860 O O . SER A 1 105 ? -4.082 2.608 23.449 1.00 47.25 105 SER A O 1
ATOM 862 N N . SER A 1 106 ? -3.694 2.395 25.629 1.00 52.34 106 SER A N 1
ATOM 863 C CA . SER A 1 106 ? -5.122 2.293 25.964 1.00 52.34 106 SER A CA 1
ATOM 864 C C . SER A 1 106 ? -5.768 3.679 25.882 1.00 52.34 106 SER A C 1
ATOM 866 O O . SER A 1 106 ? -5.591 4.497 26.785 1.00 52.34 106 SER A O 1
ATOM 868 N N . ILE A 1 107 ? -6.499 3.957 24.804 1.00 56.91 107 ILE A N 1
ATOM 869 C CA . ILE A 1 107 ? -7.238 5.214 24.651 1.00 56.91 107 ILE A CA 1
ATOM 870 C C . ILE A 1 107 ? -8.560 5.091 25.432 1.00 56.91 107 ILE A C 1
ATOM 872 O O . ILE A 1 107 ? -9.314 4.146 25.179 1.00 56.91 107 ILE A O 1
ATOM 876 N N . PRO A 1 108 ? -8.869 6.011 26.366 1.00 57.88 108 PRO A N 1
ATOM 877 C CA . PRO A 1 108 ? -10.153 6.039 27.060 1.00 57.88 108 PRO A CA 1
ATOM 878 C C . PRO A 1 108 ? -11.323 6.127 26.076 1.00 57.88 108 PRO A C 1
ATOM 880 O O . PRO A 1 108 ? -11.226 6.777 25.033 1.00 57.88 108 PRO A O 1
ATOM 883 N N . TYR A 1 109 ? -12.469 5.539 26.432 1.00 56.97 109 TYR A N 1
ATOM 884 C CA . TYR A 1 109 ? -13.689 5.537 25.610 1.00 56.97 109 TYR A CA 1
ATOM 885 C C . TYR A 1 109 ? -14.055 6.926 25.050 1.00 56.97 109 TYR A C 1
ATOM 887 O O . TYR A 1 109 ? -14.517 7.047 23.913 1.00 56.97 109 TYR A O 1
ATOM 895 N N . SER A 1 110 ? -13.861 7.977 25.853 1.00 60.00 110 SER A N 1
ATOM 896 C CA . SER A 1 110 ? -14.165 9.366 25.497 1.00 60.00 110 SER A CA 1
ATOM 897 C C . SER A 1 110 ? -13.316 9.906 24.343 1.00 60.00 110 SER A C 1
ATOM 899 O O . SER A 1 110 ? -13.795 10.774 23.618 1.00 60.00 110 SER A O 1
ATOM 901 N N . ASP A 1 111 ? -12.112 9.368 24.127 1.00 63.78 111 ASP A N 1
ATOM 902 C CA . ASP A 1 111 ? -11.156 9.850 23.121 1.00 63.78 111 ASP A CA 1
ATOM 903 C C . ASP A 1 111 ? -11.106 9.008 21.841 1.00 63.78 111 ASP A C 1
ATOM 905 O O . ASP A 1 111 ? -10.511 9.426 20.844 1.00 63.78 111 ASP A O 1
ATOM 909 N N . LEU A 1 112 ? -11.795 7.862 21.797 1.00 65.94 112 LEU A N 1
ATOM 910 C CA . LEU A 1 112 ? -11.855 7.025 20.592 1.00 65.94 112 LEU A CA 1
ATOM 911 C C . LEU A 1 112 ? -12.404 7.804 19.382 1.00 65.94 112 LEU A C 1
ATOM 913 O O . LEU A 1 112 ? -11.929 7.641 18.260 1.00 65.94 112 LEU A O 1
ATOM 917 N N . MET A 1 113 ? -13.375 8.694 19.616 1.00 64.12 113 MET A N 1
ATOM 918 C CA . MET A 1 113 ? -13.970 9.519 18.559 1.00 64.12 113 MET A CA 1
ATOM 919 C C . MET A 1 113 ? -12.999 10.579 18.038 1.00 64.12 113 MET A C 1
ATOM 921 O O . MET A 1 113 ? -13.074 10.938 16.868 1.00 64.12 113 MET A O 1
ATOM 925 N N . ASN A 1 114 ? -12.056 11.048 18.853 1.00 66.44 114 ASN A N 1
ATOM 926 C CA . ASN A 1 114 ? -11.079 12.045 18.424 1.00 66.44 114 ASN A CA 1
ATOM 927 C C . ASN A 1 114 ? -10.029 11.413 17.498 1.00 66.44 114 ASN A C 1
ATOM 929 O O . ASN A 1 114 ? -9.693 12.000 16.468 1.00 66.44 114 ASN A O 1
ATOM 933 N N . HIS A 1 115 ? -9.635 10.166 17.776 1.00 65.56 115 HIS A N 1
ATOM 934 C CA . HIS A 1 115 ? -8.607 9.425 17.031 1.00 65.56 115 HIS A CA 1
ATOM 935 C C . HIS A 1 115 ? -9.123 8.557 15.879 1.00 65.56 115 HIS A C 1
ATOM 937 O O . HIS A 1 115 ? -8.348 7.840 15.244 1.00 65.56 115 HIS A O 1
ATOM 943 N N . LEU A 1 116 ? -10.423 8.599 15.594 1.00 74.12 116 LEU A N 1
ATOM 944 C CA . LEU A 1 116 ? -10.991 7.846 14.487 1.00 74.12 116 LEU A CA 1
ATOM 945 C C . LEU A 1 116 ? -10.575 8.463 13.127 1.00 74.12 116 LEU A C 1
ATOM 947 O O . LEU A 1 116 ? -10.701 9.683 12.961 1.00 74.12 116 LEU A O 1
ATOM 951 N N . PRO A 1 117 ? -10.146 7.655 12.140 1.00 76.56 117 PRO A N 1
ATOM 952 C CA . PRO A 1 117 ? -9.975 8.100 10.758 1.00 76.56 117 PRO A CA 1
ATOM 953 C C . PRO A 1 117 ? -11.261 8.736 10.218 1.00 76.56 117 PRO A C 1
ATOM 955 O O . PRO A 1 117 ? -12.355 8.235 10.483 1.00 76.56 117 PRO A O 1
ATOM 958 N N . GLU A 1 118 ? -11.153 9.806 9.427 1.00 74.31 118 GLU A N 1
ATOM 959 C CA . GLU A 1 118 ? -12.320 10.509 8.855 1.00 74.31 118 GLU A CA 1
ATOM 960 C C . GLU A 1 118 ? -13.228 9.590 8.022 1.00 74.31 118 GLU A C 1
ATOM 962 O O . GLU A 1 118 ? -14.451 9.744 8.015 1.00 74.31 118 GLU A O 1
ATOM 967 N N . THR A 1 119 ? -12.646 8.568 7.395 1.00 76.94 119 THR A N 1
ATOM 968 C CA . THR A 1 119 ? -13.365 7.526 6.651 1.00 76.94 119 THR A CA 1
ATOM 969 C C . THR A 1 119 ? -14.278 6.678 7.537 1.00 76.94 119 THR A C 1
ATOM 971 O O . THR A 1 119 ? -15.355 6.293 7.104 1.00 76.94 119 THR A O 1
ATOM 974 N N . LEU A 1 120 ? -13.893 6.414 8.790 1.00 77.69 120 LEU A N 1
ATOM 975 C CA . LEU A 1 120 ? -14.733 5.691 9.751 1.00 77.69 120 LEU A CA 1
ATOM 976 C C . LEU A 1 120 ? -15.707 6.624 10.481 1.00 77.69 120 LEU A C 1
ATOM 978 O O . LEU A 1 120 ? -16.783 6.188 10.878 1.00 77.69 120 LEU A O 1
ATOM 982 N N . LYS A 1 121 ? -15.361 7.911 10.638 1.00 78.31 121 LYS A N 1
ATOM 983 C CA . LYS A 1 121 ? -16.255 8.928 11.231 1.00 78.31 121 LYS A CA 1
ATOM 984 C C . LYS A 1 121 ? -17.472 9.219 10.363 1.00 78.31 121 LYS A C 1
ATOM 986 O O . LYS A 1 121 ? -18.527 9.542 10.892 1.00 78.31 121 LYS A O 1
ATOM 991 N N . SER A 1 122 ? -17.301 9.154 9.048 1.00 80.88 122 SER A N 1
ATOM 992 C CA . SER A 1 122 ? -18.363 9.418 8.074 1.00 80.88 122 SER A CA 1
ATOM 993 C C . SER A 1 122 ? -19.262 8.206 7.817 1.00 80.88 122 SER A C 1
ATOM 995 O O . SER A 1 122 ? -20.321 8.356 7.214 1.00 80.88 122 SER A O 1
ATOM 997 N N . GLU A 1 123 ? -18.882 7.020 8.299 1.00 86.94 123 GLU A N 1
ATOM 998 C CA . GLU A 1 123 ? -19.605 5.782 8.036 1.00 86.94 123 GLU A CA 1
ATOM 999 C C . GLU A 1 123 ? -20.719 5.546 9.081 1.00 86.94 123 GLU A C 1
ATOM 1001 O O . GLU A 1 123 ? -20.424 5.239 10.242 1.00 86.94 123 GLU A O 1
ATOM 1006 N N . PRO A 1 124 ? -22.010 5.607 8.698 1.00 86.69 124 PRO A N 1
ATOM 1007 C CA . PRO A 1 124 ? -23.121 5.512 9.651 1.00 86.69 124 PRO A CA 1
ATOM 1008 C C . PRO A 1 124 ? -23.189 4.137 10.327 1.00 86.69 124 PRO A C 1
ATOM 1010 O O . PRO A 1 124 ? -23.409 4.040 11.532 1.00 86.69 124 PRO A O 1
ATOM 1013 N N . VAL A 1 125 ? -22.895 3.074 9.572 1.00 87.50 125 VAL A N 1
ATOM 1014 C CA . VAL A 1 125 ? -22.900 1.689 10.065 1.00 87.50 125 VAL A CA 1
ATOM 1015 C C . VAL A 1 125 ? -21.890 1.492 11.195 1.00 87.50 125 VAL A C 1
ATOM 1017 O O . VAL A 1 125 ? -22.161 0.769 12.150 1.00 87.50 125 VAL A O 1
ATOM 1020 N N . PHE A 1 126 ? -20.726 2.143 11.116 1.00 87.56 126 PHE A N 1
ATOM 1021 C CA . PHE A 1 126 ? -19.707 2.039 12.157 1.00 87.56 126 PHE A CA 1
ATOM 1022 C C . PHE A 1 126 ? -20.171 2.694 13.466 1.00 87.56 126 PHE A C 1
ATOM 1024 O O . PHE A 1 126 ? -19.981 2.136 14.549 1.00 87.56 126 PHE A O 1
ATOM 1031 N N . ILE A 1 127 ? -20.810 3.864 13.369 1.00 85.81 127 ILE A N 1
ATOM 1032 C CA . ILE A 1 127 ? -21.351 4.587 14.527 1.00 85.81 127 ILE A CA 1
ATOM 1033 C C . ILE A 1 127 ? -22.448 3.754 15.198 1.00 85.81 127 ILE A C 1
ATOM 1035 O O . ILE A 1 127 ? -22.391 3.532 16.409 1.00 85.81 127 ILE A O 1
ATOM 1039 N N . GLU A 1 128 ? -23.390 3.234 14.410 1.00 88.69 128 GLU A N 1
ATOM 1040 C CA . GLU A 1 128 ? -24.476 2.383 14.905 1.00 88.69 128 GLU A CA 1
ATOM 1041 C C . GLU A 1 128 ? -23.958 1.094 15.552 1.00 88.69 128 GLU A C 1
ATOM 1043 O O . GLU A 1 128 ? -24.441 0.700 16.615 1.00 88.69 128 GLU A O 1
ATOM 1048 N N . LEU A 1 129 ? -22.956 0.446 14.947 1.00 88.75 129 LEU A N 1
ATOM 1049 C CA . LEU A 1 129 ? -22.315 -0.753 15.491 1.00 88.75 129 LEU A CA 1
ATOM 1050 C C . LEU A 1 129 ? -21.727 -0.481 16.875 1.00 88.75 129 LEU A C 1
ATOM 1052 O O . LEU A 1 129 ? -21.960 -1.235 17.822 1.00 88.75 129 LEU A O 1
ATOM 1056 N N . LYS A 1 130 ? -20.985 0.618 16.999 1.00 85.06 130 LYS A N 1
ATOM 1057 C CA . LYS A 1 130 ? -20.359 1.029 18.253 1.00 85.06 130 LYS A CA 1
ATOM 1058 C C . LYS A 1 130 ? -21.410 1.301 19.336 1.00 85.06 130 LYS A C 1
ATOM 1060 O O . LYS A 1 130 ? -21.285 0.795 20.453 1.00 85.06 130 LYS A O 1
ATOM 1065 N N . ASP A 1 131 ? -22.456 2.061 19.016 1.00 86.69 131 ASP A N 1
ATOM 1066 C CA . ASP A 1 131 ? -23.518 2.387 19.976 1.00 86.69 131 ASP A CA 1
ATOM 1067 C C . ASP A 1 131 ? -24.317 1.140 20.388 1.00 86.69 131 ASP A C 1
ATOM 1069 O O . ASP A 1 131 ? -24.671 0.976 21.561 1.00 86.69 131 ASP A O 1
ATOM 1073 N N . PHE A 1 132 ? -24.523 0.207 19.456 1.00 88.69 132 PHE A N 1
ATOM 1074 C CA . PHE A 1 132 ? -25.156 -1.077 19.737 1.00 88.69 132 PHE A CA 1
ATOM 1075 C C . PHE A 1 132 ? -24.333 -1.921 20.719 1.00 88.69 132 PHE A C 1
ATOM 1077 O O . PHE A 1 132 ? -24.866 -2.341 21.751 1.00 88.69 132 PHE A O 1
ATOM 1084 N N . ILE A 1 133 ? -23.033 -2.099 20.464 1.00 86.88 133 ILE A N 1
ATOM 1085 C CA . ILE A 1 133 ? -22.121 -2.833 21.358 1.00 86.88 133 ILE A CA 1
ATOM 1086 C C . ILE A 1 133 ? -22.083 -2.179 22.748 1.00 86.88 133 ILE A C 1
ATOM 1088 O O . ILE A 1 133 ? -22.150 -2.873 23.766 1.00 86.88 133 ILE A O 1
ATOM 1092 N N . LYS A 1 134 ? -22.068 -0.841 22.809 1.00 84.31 134 LYS A N 1
ATOM 1093 C CA . LYS A 1 134 ? -22.129 -0.095 24.074 1.00 84.31 134 LYS A CA 1
ATOM 1094 C C . LYS A 1 134 ? -23.401 -0.404 24.870 1.00 84.31 134 LYS A C 1
ATOM 1096 O O . LYS A 1 134 ? -23.336 -0.571 26.089 1.00 84.31 134 LYS A O 1
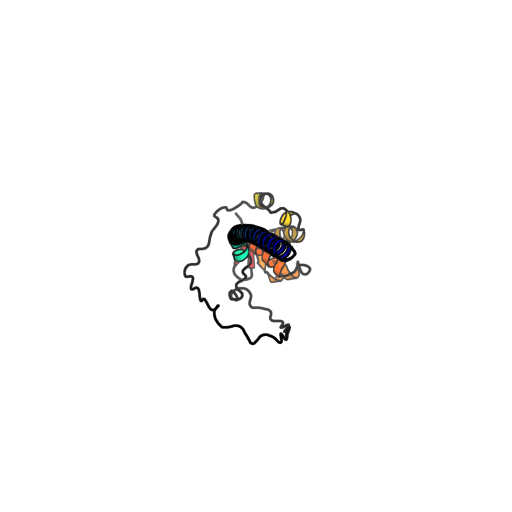ATOM 1101 N N . SER A 1 135 ? -24.548 -0.456 24.191 1.00 86.00 135 SER A N 1
ATOM 1102 C CA . SER A 1 135 ? -25.853 -0.658 24.833 1.00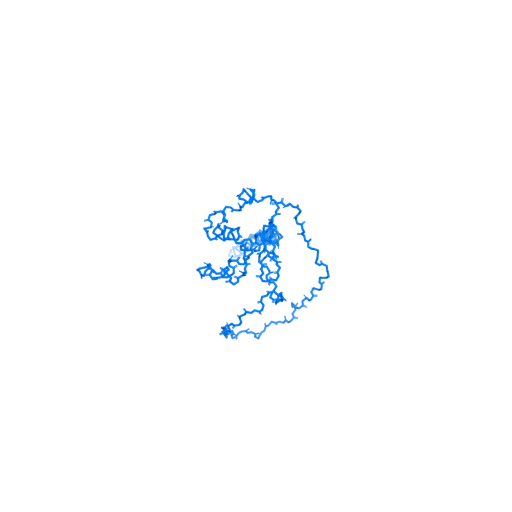 86.00 135 SER A CA 1
ATOM 1103 C C . SER A 1 135 ? -26.024 -2.060 25.421 1.00 86.00 135 SER A C 1
ATOM 1105 O O . SER A 1 135 ? -26.600 -2.205 26.495 1.00 86.00 135 SER A O 1
ATOM 1107 N N . GLN A 1 136 ? -25.493 -3.080 24.746 1.00 82.75 136 GLN A N 1
ATOM 1108 C CA . GLN A 1 136 ? -25.697 -4.481 25.114 1.00 82.75 136 GLN A CA 1
ATOM 1109 C C . GLN A 1 136 ? -24.610 -5.026 26.048 1.00 82.75 136 GLN A C 1
ATOM 1111 O O . GLN A 1 136 ? -24.855 -6.018 26.727 1.00 82.75 136 GLN A O 1
ATOM 1116 N N . GLN A 1 137 ? -23.436 -4.377 26.122 1.00 81.06 137 GLN A N 1
ATOM 1117 C CA . GLN A 1 137 ? -22.246 -4.765 26.911 1.00 81.06 137 GLN A CA 1
ATOM 1118 C C . GLN A 1 137 ? -21.594 -6.096 26.495 1.00 81.06 137 GLN A C 1
ATOM 1120 O O . GLN A 1 137 ? -20.367 -6.190 26.496 1.00 81.06 137 GLN A O 1
ATOM 1125 N N . ILE A 1 138 ? -22.397 -7.099 26.136 1.00 86.19 138 ILE A N 1
ATOM 1126 C CA . ILE A 1 138 ? -21.997 -8.408 25.627 1.00 86.19 138 ILE A CA 1
ATOM 1127 C C . ILE A 1 138 ? -22.839 -8.697 24.384 1.00 86.19 138 ILE A C 1
ATOM 1129 O O . ILE A 1 138 ? -24.068 -8.691 24.455 1.00 86.19 138 ILE A O 1
ATOM 1133 N N . VAL A 1 139 ? -22.193 -8.949 23.247 1.00 88.75 139 VAL A N 1
ATOM 1134 C CA . VAL A 1 139 ? -22.874 -9.177 21.963 1.00 88.75 139 VAL A CA 1
ATOM 1135 C C . VAL A 1 139 ? -22.241 -10.359 21.240 1.00 88.75 139 VAL A C 1
ATOM 1137 O O . VAL A 1 139 ? -21.024 -10.429 21.137 1.00 88.75 139 VAL A O 1
ATOM 1140 N N . SER A 1 140 ? -23.049 -11.282 20.722 1.00 88.50 140 SER A N 1
ATOM 1141 C CA . SER A 1 140 ? -22.548 -12.358 19.843 1.00 88.50 140 SER A CA 1
ATOM 1142 C C . SER A 1 140 ? -22.409 -11.891 18.395 1.00 88.50 140 SER A C 1
ATOM 1144 O O . SER A 1 140 ? -23.147 -11.003 17.949 1.00 88.50 140 SER A O 1
ATOM 1146 N N . PHE A 1 141 ? -21.504 -12.498 17.626 1.00 82.81 141 PHE A N 1
ATOM 1147 C CA . PHE A 1 141 ? -21.343 -12.124 16.219 1.00 82.81 141 PHE A CA 1
ATOM 1148 C C . PHE A 1 141 ? -22.617 -12.398 15.403 1.00 82.81 141 PHE A C 1
ATOM 1150 O O . PHE A 1 141 ? -23.015 -11.573 14.579 1.00 82.81 141 PHE A O 1
ATOM 1157 N N . GLU A 1 142 ? -23.344 -13.477 15.706 1.00 83.81 142 GLU A N 1
ATOM 1158 C CA . GLU A 1 142 ? -24.649 -13.760 15.092 1.00 83.81 142 GLU A CA 1
ATOM 1159 C C . GLU A 1 142 ? -25.673 -12.633 15.306 1.00 83.81 142 GLU A C 1
ATOM 1161 O O . GLU A 1 142 ? -26.427 -12.279 14.393 1.00 83.81 142 GLU A O 1
ATOM 1166 N N . GLN A 1 143 ? -25.700 -12.035 16.502 1.00 86.62 143 GLN A N 1
ATOM 1167 C CA . GLN A 1 143 ? -26.575 -10.897 16.796 1.00 86.62 143 GLN A CA 1
ATOM 1168 C C . GLN A 1 143 ? -26.181 -9.660 15.986 1.00 86.62 143 GLN A C 1
ATOM 1170 O O . GLN A 1 143 ? -27.066 -8.928 15.536 1.00 86.62 143 GLN A O 1
ATOM 1175 N N . LEU A 1 144 ? -24.881 -9.447 15.755 1.00 88.00 144 LEU A N 1
ATOM 1176 C CA . LEU A 1 144 ? -24.402 -8.370 14.888 1.00 88.00 144 LEU A CA 1
ATOM 1177 C C . LEU A 1 144 ? -24.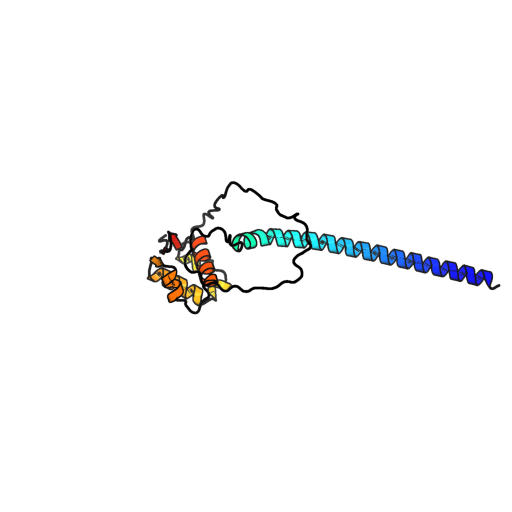802 -8.590 13.433 1.00 88.00 144 LEU A C 1
ATOM 1179 O O . LEU A 1 144 ? -25.331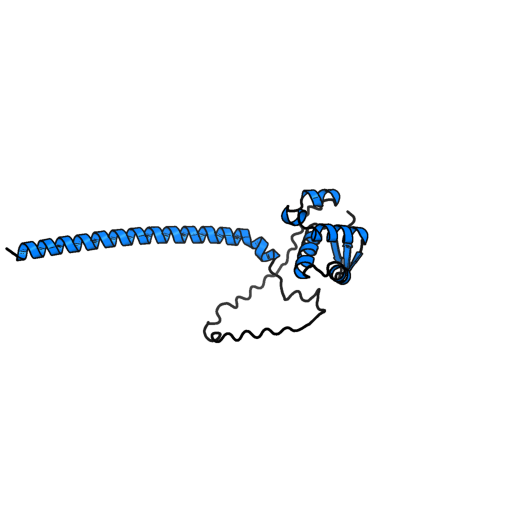 -7.666 12.821 1.00 88.00 144 LEU A O 1
ATOM 1183 N N . ILE A 1 145 ? -24.635 -9.801 12.896 1.00 85.94 145 ILE A N 1
ATOM 1184 C CA . ILE A 1 145 ? -25.061 -10.122 11.525 1.00 85.94 145 ILE A CA 1
ATOM 1185 C C . ILE A 1 145 ? -26.571 -9.911 11.369 1.00 85.94 145 ILE A C 1
ATOM 1187 O O . ILE A 1 145 ? -27.012 -9.303 10.395 1.00 85.94 145 ILE A O 1
ATOM 1191 N N . LYS A 1 146 ? -27.378 -10.368 12.336 1.00 88.75 146 LYS A N 1
ATOM 1192 C CA . LYS A 1 146 ? -28.836 -10.164 12.301 1.00 88.75 146 LYS A CA 1
ATOM 1193 C C . LYS A 1 146 ? -29.218 -8.688 12.329 1.00 88.75 146 LYS A C 1
ATOM 1195 O O . LYS A 1 146 ? -30.145 -8.291 11.626 1.00 88.75 146 LYS A O 1
ATOM 1200 N N . ARG A 1 147 ? -28.542 -7.885 13.155 1.00 88.69 147 ARG A N 1
ATOM 1201 C CA . ARG A 1 147 ? -28.840 -6.456 13.309 1.00 88.69 147 ARG A CA 1
ATOM 1202 C C . ARG A 1 147 ? -28.390 -5.638 12.100 1.00 88.69 147 ARG A C 1
ATOM 1204 O O . ARG A 1 147 ? -29.117 -4.744 11.682 1.00 88.69 147 ARG A O 1
ATOM 1211 N N . PHE A 1 148 ? -27.230 -5.965 11.542 1.00 91.25 148 PHE A N 1
ATOM 1212 C CA . PHE A 1 148 ? -26.602 -5.278 10.415 1.00 91.25 148 PHE A CA 1
ATOM 1213 C C . PHE A 1 148 ? -26.669 -6.128 9.141 1.00 91.25 148 PHE A C 1
ATOM 1215 O O . PHE A 1 148 ? -25.689 -6.248 8.411 1.00 91.25 148 PHE A O 1
ATOM 1222 N N . SER A 1 149 ? -27.839 -6.705 8.860 1.00 88.25 149 SER A N 1
ATOM 1223 C CA . SER A 1 149 ? -28.056 -7.629 7.735 1.00 88.25 149 SER A CA 1
ATOM 1224 C C . SER A 1 149 ? -27.835 -6.999 6.357 1.00 88.25 149 SER A C 1
ATOM 1226 O O . SER A 1 149 ? -27.569 -7.700 5.386 1.00 88.25 149 SER A O 1
ATOM 1228 N N . THR A 1 150 ? -27.911 -5.671 6.266 1.00 89.69 150 THR A N 1
ATOM 1229 C CA . THR A 1 150 ? -27.625 -4.887 5.056 1.00 89.69 150 THR A CA 1
ATOM 1230 C C . THR A 1 150 ? -26.131 -4.658 4.821 1.00 89.69 150 THR A C 1
ATOM 1232 O O . THR A 1 150 ? -25.740 -4.217 3.742 1.00 89.69 150 THR A O 1
ATOM 1235 N N . THR A 1 151 ? -25.284 -4.937 5.816 1.00 88.31 151 THR A N 1
ATOM 1236 C CA . THR A 1 151 ? -23.832 -4.745 5.745 1.00 88.31 151 THR A CA 1
ATOM 1237 C C . THR A 1 151 ? -23.146 -6.080 5.494 1.00 88.31 151 THR A C 1
ATOM 1239 O O . THR A 1 151 ? -23.487 -7.090 6.105 1.00 88.31 151 THR A O 1
ATOM 1242 N N . SER A 1 152 ? -22.146 -6.102 4.610 1.00 90.38 152 SER A N 1
ATOM 1243 C CA . SER A 1 152 ? -21.392 -7.330 4.358 1.00 90.38 152 SER A CA 1
ATOM 1244 C C . SER A 1 152 ? -20.661 -7.806 5.620 1.00 90.38 152 SER A C 1
ATOM 1246 O O . SER A 1 152 ? -20.090 -7.014 6.376 1.00 90.38 152 SER A O 1
ATOM 1248 N N . SER A 1 153 ? -20.636 -9.123 5.829 1.00 82.38 153 SER A N 1
ATOM 1249 C CA . SER A 1 153 ? -19.959 -9.749 6.972 1.00 82.38 153 SER A CA 1
ATOM 1250 C C . SER A 1 153 ? -18.475 -9.376 7.042 1.00 82.38 153 SER A C 1
ATOM 1252 O O . SER A 1 153 ? -17.958 -9.110 8.125 1.00 82.38 153 SER A O 1
ATOM 1254 N N . GLY A 1 154 ? -17.801 -9.269 5.891 1.00 84.12 154 GLY A N 1
ATOM 1255 C CA . GLY A 1 154 ? -16.413 -8.809 5.805 1.00 84.12 154 GLY A CA 1
ATOM 1256 C C . GLY A 1 154 ? -16.221 -7.384 6.331 1.00 84.12 154 GLY A C 1
ATOM 1257 O O . GLY A 1 154 ? -15.291 -7.127 7.091 1.00 84.12 154 GLY A O 1
ATOM 1258 N N . LYS A 1 155 ? -17.139 -6.464 6.010 1.00 85.88 155 LYS A N 1
ATOM 1259 C CA . LYS A 1 155 ? -17.081 -5.077 6.494 1.00 85.88 155 LYS A CA 1
ATOM 1260 C C . LYS A 1 155 ? -17.313 -4.994 8.006 1.00 85.88 155 LYS A C 1
ATOM 1262 O O . LYS A 1 155 ? -16.585 -4.280 8.691 1.00 85.88 155 LYS A O 1
ATOM 1267 N N . LEU A 1 156 ? -18.249 -5.780 8.544 1.00 88.94 156 LEU A N 1
ATOM 1268 C CA . LEU A 1 156 ? -18.461 -5.889 9.994 1.00 88.94 156 LEU A CA 1
ATOM 1269 C C . LEU A 1 156 ? -17.229 -6.444 10.719 1.00 88.94 156 LEU A C 1
ATOM 1271 O O . LEU A 1 156 ? -16.839 -5.896 11.748 1.00 88.94 156 LEU A O 1
ATOM 1275 N N . LYS A 1 157 ? -16.579 -7.477 10.166 1.00 85.31 157 LYS A N 1
ATOM 1276 C CA . LYS A 1 157 ? -15.331 -8.026 10.721 1.00 85.31 157 LYS A CA 1
ATOM 1277 C C . LYS A 1 157 ? -14.224 -6.976 10.779 1.00 85.31 157 LYS A C 1
ATOM 1279 O O . LYS A 1 157 ? -13.578 -6.844 11.811 1.00 85.31 157 LYS A O 1
ATOM 1284 N N . ILE A 1 158 ? -14.047 -6.183 9.720 1.00 86.88 158 ILE A N 1
ATOM 1285 C CA . ILE A 1 158 ? -13.060 -5.089 9.705 1.00 86.88 158 ILE A CA 1
ATOM 1286 C C . ILE A 1 158 ? -13.341 -4.089 10.833 1.00 86.88 158 ILE A C 1
ATOM 1288 O O . ILE A 1 158 ? -12.421 -3.693 11.550 1.00 86.88 158 ILE A O 1
ATOM 1292 N N . PHE A 1 159 ? -14.604 -3.703 11.030 1.00 89.12 159 PHE A N 1
ATOM 1293 C CA . PHE A 1 159 ? -14.976 -2.777 12.101 1.00 89.12 159 PHE A CA 1
ATOM 1294 C C . PHE A 1 159 ? -14.732 -3.357 13.492 1.00 89.12 159 PHE A C 1
ATOM 1296 O O . PHE A 1 159 ? -14.208 -2.660 14.359 1.00 89.12 159 PHE A O 1
ATOM 1303 N N . ILE A 1 160 ? -15.057 -4.630 13.698 1.00 88.25 160 ILE A N 1
ATOM 1304 C CA . ILE A 1 160 ? -14.808 -5.327 14.961 1.00 88.25 160 ILE A CA 1
ATOM 1305 C C . ILE A 1 160 ? -13.306 -5.431 15.238 1.00 88.25 160 ILE A C 1
ATOM 1307 O O . ILE A 1 160 ? -12.876 -5.067 16.329 1.00 88.25 160 ILE A O 1
ATOM 1311 N N . ASN A 1 161 ? -12.504 -5.832 14.248 1.00 86.69 161 ASN A N 1
ATOM 1312 C CA . ASN A 1 161 ? -11.046 -5.910 14.371 1.00 86.69 161 ASN A CA 1
ATOM 1313 C C . ASN A 1 161 ? -10.444 -4.542 14.701 1.00 86.69 161 ASN A C 1
ATOM 1315 O O . ASN A 1 161 ? -9.560 -4.431 15.551 1.00 86.69 161 ASN A O 1
ATOM 1319 N N . TYR A 1 162 ? -10.959 -3.477 14.081 1.00 86.00 162 TYR A N 1
ATOM 1320 C CA . TYR A 1 162 ? -10.554 -2.118 14.417 1.00 86.00 162 TYR A CA 1
ATOM 1321 C C . TYR A 1 162 ? -10.877 -1.783 15.882 1.00 86.00 162 TYR A C 1
ATOM 1323 O O . TYR A 1 162 ? -9.991 -1.344 16.617 1.00 86.00 162 TYR A O 1
ATOM 1331 N N . LEU A 1 163 ? -12.105 -2.042 16.343 1.00 86.19 163 LEU A N 1
ATOM 1332 C CA . LEU A 1 163 ? -12.494 -1.807 17.739 1.00 86.19 163 LEU A CA 1
ATOM 1333 C C . LEU A 1 163 ? -11.657 -2.650 18.719 1.00 86.19 163 LEU A C 1
ATOM 1335 O O . LEU A 1 163 ? -11.260 -2.152 19.774 1.00 86.19 163 LEU A O 1
ATOM 1339 N N . GLN A 1 164 ? -11.331 -3.892 18.366 1.00 85.88 164 GLN A N 1
ATOM 1340 C CA . GLN A 1 164 ? -10.478 -4.766 19.169 1.00 85.88 164 GLN A CA 1
ATOM 1341 C C . GLN A 1 164 ? -9.043 -4.234 19.255 1.00 85.88 164 GLN A C 1
ATOM 1343 O O . GLN A 1 164 ? -8.484 -4.153 20.347 1.00 85.88 164 GLN A O 1
ATOM 1348 N N . SER A 1 165 ? -8.466 -3.794 18.132 1.00 81.00 165 SER A N 1
ATOM 1349 C CA . SER A 1 165 ? -7.111 -3.220 18.096 1.00 81.00 165 SER A CA 1
ATOM 1350 C C . SER A 1 165 ? -6.982 -1.968 18.967 1.00 81.00 165 SER A C 1
ATOM 1352 O O . SER A 1 165 ? -5.942 -1.722 19.570 1.00 81.00 165 SER A O 1
ATOM 1354 N N . LYS A 1 166 ? -8.071 -1.200 19.102 1.00 82.00 166 LYS A N 1
ATOM 1355 C CA . LYS A 1 166 ? -8.153 -0.038 19.997 1.00 82.00 166 LYS A CA 1
ATOM 1356 C C . LYS A 1 166 ? -8.534 -0.399 21.431 1.00 82.00 166 LYS A C 1
ATOM 1358 O O . LYS A 1 166 ? -8.851 0.495 22.211 1.00 82.00 166 LYS A O 1
ATOM 1363 N N . LYS A 1 167 ? -8.505 -1.689 21.787 1.00 81.06 167 LYS A N 1
ATOM 1364 C CA . LYS A 1 167 ? -8.870 -2.221 23.108 1.00 81.06 167 LYS A CA 1
ATOM 1365 C C . LYS A 1 167 ? -10.286 -1.807 23.545 1.00 81.06 167 LYS A C 1
ATOM 1367 O O . LYS A 1 167 ? -10.575 -1.809 24.738 1.00 81.06 167 LYS A O 1
ATOM 1372 N N . TYR A 1 168 ? -11.176 -1.485 22.602 1.00 81.00 168 TYR A N 1
ATOM 1373 C CA . TYR A 1 168 ? -12.554 -1.059 22.876 1.00 81.00 168 TYR A CA 1
ATOM 1374 C C . TYR A 1 168 ? -13.473 -2.255 23.152 1.00 81.00 168 TYR A C 1
ATOM 1376 O O . TYR A 1 168 ? -14.323 -2.217 24.043 1.00 81.00 168 TYR A O 1
ATOM 1384 N N . VAL A 1 169 ? -13.258 -3.340 22.410 1.00 86.31 169 VAL A N 1
ATOM 1385 C CA . VAL A 1 169 ? -13.887 -4.640 22.646 1.00 86.31 169 VAL A CA 1
ATOM 1386 C C . VAL A 1 169 ? -12.830 -5.707 22.869 1.00 86.31 169 VAL A C 1
ATOM 1388 O O . VAL A 1 169 ? -11.761 -5.666 22.262 1.00 86.31 169 VAL A O 1
ATOM 1391 N N . SER A 1 170 ? -13.152 -6.674 23.715 1.00 85.38 170 SER A N 1
ATOM 1392 C CA . SER A 1 170 ? -12.440 -7.946 23.806 1.00 85.38 170 SER A CA 1
ATOM 1393 C C . SER A 1 170 ? -13.299 -9.039 23.190 1.00 85.38 170 SER A C 1
ATOM 1395 O O . SER A 1 170 ? -14.519 -9.033 23.348 1.00 85.38 170 SER A O 1
ATOM 1397 N N . ILE A 1 171 ? -12.666 -9.967 22.481 1.00 85.25 171 ILE A N 1
ATOM 1398 C CA . ILE A 1 171 ? -13.335 -11.126 21.892 1.00 85.25 171 ILE A CA 1
ATOM 1399 C C . ILE A 1 171 ? -12.961 -12.339 22.736 1.00 85.25 171 ILE A C 1
ATOM 1401 O O . ILE A 1 171 ? -11.776 -12.618 22.908 1.00 85.25 171 ILE A O 1
ATOM 1405 N N . GLU A 1 172 ? -13.958 -13.043 23.261 1.00 84.19 172 GLU A N 1
ATOM 1406 C CA . GLU A 1 172 ? -13.769 -14.321 23.950 1.00 84.19 172 GLU A CA 1
ATOM 1407 C C . GLU A 1 172 ? -14.752 -15.334 23.349 1.00 84.19 172 GLU A C 1
ATOM 1409 O O . GLU A 1 172 ? -15.971 -15.250 23.540 1.00 84.19 172 GLU A O 1
ATOM 1414 N N . GLY A 1 173 ? -14.217 -16.257 22.545 1.00 83.88 173 GLY A N 1
ATOM 1415 C CA . GLY A 1 173 ? -15.018 -17.138 21.694 1.00 83.88 173 GLY A CA 1
ATOM 1416 C C . GLY A 1 173 ? -15.831 -16.342 20.667 1.00 83.88 173 GLY A C 1
ATOM 1417 O O . GLY A 1 173 ? -15.292 -15.486 19.975 1.00 83.88 173 GLY A O 1
ATOM 1418 N N . ASP A 1 174 ? -17.140 -16.600 20.601 1.00 82.44 174 ASP A N 1
ATOM 1419 C CA . ASP A 1 174 ? -18.080 -15.913 19.694 1.00 82.44 174 ASP A CA 1
ATOM 1420 C C . ASP A 1 174 ? -18.715 -14.642 20.307 1.00 82.44 174 ASP A C 1
ATOM 1422 O O . ASP A 1 174 ? -19.655 -14.050 19.771 1.00 82.44 174 ASP A O 1
ATOM 1426 N N . LYS A 1 175 ? -18.240 -14.209 21.481 1.00 85.88 175 LYS A N 1
ATOM 1427 C CA . LYS A 1 175 ? -18.811 -13.066 22.202 1.00 85.88 175 LYS A CA 1
ATOM 1428 C C . LYS A 1 175 ? -17.842 -11.894 22.246 1.00 85.88 175 LYS A C 1
ATOM 1430 O O . LYS A 1 175 ? -16.662 -12.033 22.558 1.00 85.88 175 LYS A O 1
ATOM 1435 N N . LEU A 1 176 ? -18.392 -10.720 21.971 1.00 87.44 176 LEU A N 1
ATOM 1436 C CA . LEU A 1 176 ? -17.758 -9.419 22.094 1.00 87.44 176 LEU A CA 1
ATOM 1437 C C . LEU A 1 176 ? -18.132 -8.816 23.440 1.00 87.44 176 LEU A C 1
ATOM 1439 O O . LEU A 1 176 ? -19.315 -8.654 23.740 1.00 87.44 176 LEU A O 1
ATOM 1443 N N . TYR A 1 177 ? -17.123 -8.443 24.214 1.00 85.62 177 TYR A N 1
ATOM 1444 C CA . TYR A 1 177 ? -17.254 -7.806 25.516 1.00 85.62 177 TYR A CA 1
ATOM 1445 C C . TYR A 1 177 ? -16.771 -6.370 25.411 1.00 85.62 177 TYR A C 1
ATOM 1447 O O . TYR A 1 177 ? -15.673 -6.112 24.916 1.00 85.62 177 TYR A O 1
ATOM 1455 N N . LEU A 1 178 ? -17.574 -5.425 25.890 1.00 84.44 178 LEU A N 1
ATOM 1456 C CA . LEU A 1 178 ? -17.131 -4.043 26.007 1.00 84.44 178 LEU A CA 1
ATOM 1457 C C . LEU A 1 178 ? -16.074 -3.945 27.116 1.00 84.44 178 LEU A C 1
ATOM 1459 O O . LEU A 1 178 ? -16.347 -4.272 28.275 1.00 84.44 178 LEU A O 1
ATOM 1463 N N . ASN A 1 179 ? -14.884 -3.446 26.785 1.00 80.38 179 ASN A N 1
ATOM 1464 C CA . ASN A 1 179 ? -13.863 -3.186 27.792 1.00 80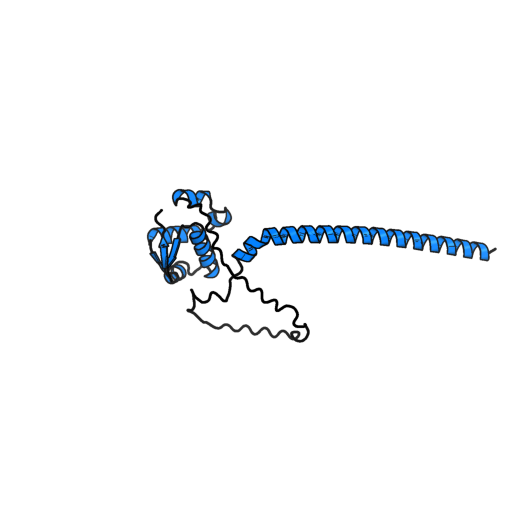.38 179 ASN A CA 1
ATOM 1465 C C . ASN A 1 179 ? -14.249 -1.939 28.591 1.00 80.38 179 ASN A C 1
ATOM 1467 O O . ASN A 1 179 ? -14.201 -0.817 28.091 1.00 80.38 179 ASN A O 1
ATOM 1471 N N . LYS A 1 180 ? -14.636 -2.135 29.854 1.00 62.88 180 LYS A N 1
ATOM 1472 C CA . LYS A 1 180 ? -14.829 -1.047 30.818 1.00 62.88 180 LYS A CA 1
ATOM 1473 C C . LYS A 1 180 ? -13.458 -0.615 31.345 1.00 62.88 180 LYS A C 1
ATOM 1475 O O . LYS A 1 180 ? -13.009 -1.130 32.366 1.00 62.88 180 LYS A O 1
ATOM 1480 N N . LYS A 1 181 ? -12.778 0.275 30.627 1.00 53.53 181 LYS A N 1
ATOM 1481 C CA . LYS A 1 181 ? -11.646 1.045 31.155 1.00 53.53 181 LYS A CA 1
ATOM 1482 C C . LYS A 1 181 ? -11.959 2.529 31.075 1.00 53.53 181 LYS A C 1
ATOM 1484 O O . LYS A 1 181 ? -12.483 2.958 30.022 1.00 53.53 181 LYS A O 1
#

Sequence (181 aa):
MGFLEDTEASINYLEKIDNNLSLIKNELKEIKTKIKKLRKDMSIIKDNSQHWINFFQYNENDESLFSLANTKSEVIIDDPFADTLPDVFKSTVQIENLETFVDDSSIPYSDLMNHLPETLKSEPVFIELKDFIKSQQIVSFEQLIKRFSTTSSGKLKIFINYLQSKKYVSIEGDKLYLNKK

pLDDT: mean 72.93, std 21.31, range [29.8, 96.19]

Radius of gyration: 30.46 Å; chains: 1; bounding box: 64×39×92 Å

Organism: NCBI:txid1081669